Protein 6C1Z (pdb70)

Secondary structure (DSSP, 8-state):
----GGGG-EEEEEEEEESHHHHHHHHT--HHHHHHHHH---EEEEEEETTEEEEEEE-SS--EEEEE-TT--EEEE-TTS-EEEEEEEEETTEEEEEEEESSTTS--EEEEEEEETTEEEEEEEETTEEEEEEEEE-

Solvent-accessible surface area: 7894 Å² total; per-residue (Å²): 92,174,23,41,54,154,83,0,68,20,94,7,76,22,79,94,47,87,76,27,64,93,6,19,115,52,11,40,19,41,114,152,99,33,108,30,20,33,133,24,83,4,11,3,28,1,102,76,98,68,98,30,10,48,22,11,35,72,32,143,91,82,83,35,152,42,50,10,72,19,181,101,114,43,92,16,126,6,66,40,149,69,42,1,52,0,54,4,28,51,79,108,5,72,5,30,11,76,7,59,71,72,117,146,113,26,66,46,4,35,41,24,6,35,26,79,160,62,75,0,34,14,19,20,76,4,68,110,21,73,0,121,6,44,0,47,107,104

Sequence (138 aa):
AMVSMKEFIGRWKLVHSENFEEYLKEIGVGLLIRKAASLTSPTLEIKLDGDTWHFNQYSTFKNNKLAFKIREKFVEIAPDERSYNTLVTFENGKFISHQDKIKENHHSSVFTTWLENGKLLQTYQSGSVICRREFVKE

InterPro domains:
  IPR000463 Cytosolic fatty-acid binding [PR00178] (7-29)
  IPR000463 Cytosolic fatty-acid binding [PR00178] (66-82)
  IPR000463 Cytosolic fatty-acid binding [PR00178] (116-136)
  IPR000463 Cytosolic fatty-acid binding [PS00214] (9-26)
  IPR012674 Calycin [G3DSA:2.40.128.20] (1-137)
  IPR012674 Calycin [SSF50814] (3-136)
  IPR031259 Intracellular lipid binding protein [PTHR11955] (4-135)

CATH classification: 2.40.128.20

Radius of gyration: 14.24 Å; Cα contacts (8 Å, |Δi|>4): 313; chains: 1; bounding box: 28×38×39 Å

Nearest PDB structures (foldseek):
  6c1z-assembly1_A  TM=1.007E+00  e=2.507E-25  Caenorhabditis elegans
  7yf1-assembly1_A  TM=9.624E-01  e=2.515E-13  Mus musculus
  6sts-assembly2_B  TM=9.655E-01  e=1.620E-12  Homo sapiens
  1ab0-assembly1_A  TM=9.571E-01  e=3.708E-12  Mus musculus
  7fzt-assembly1_A  TM=9.609E-01  e=7.266E-12  Homo sapiens

Structure (mmCIF, N/CA/C/O backbone):
data_6C1Z
#
_entry.id   6C1Z
#
_cell.length_a   46.904
_cell.length_b   41.857
_cell.length_c   70.896
_cell.angle_alpha   90.000
_cell.angle_beta   91.140
_cell.angle_gamma   90.000
#
_symmetry.space_group_name_H-M   'C 1 2 1'
#
loop_
_entity.id
_entity.type
_entity.pdbx_description
1 polymer 'Lipid Binding Protein'
2 non-polymer 'SULFATE ION'
3 water water
#
loop_
_atom_site.group_PDB
_atom_site.id
_atom_site.type_symbol
_atom_site.label_atom_id
_atom_site.label_alt_id
_atom_site.label_comp_id
_atom_site.label_asym_id
_atom_site.label_entity_id
_atom_site.label_seq_id
_atom_site.pdbx_PDB_ins_code
_atom_site.Cartn_x
_atom_site.Cartn_y
_atom_site.Cartn_z
_atom_site.occupancy
_atom_site.B_iso_or_equiv
_atom_site.auth_seq_id
_atom_site.auth_comp_id
_atom_site.auth_asym_id
_atom_site.auth_atom_id
_atom_site.pdbx_PDB_model_num
ATOM 1 N N . ALA A 1 1 ? 7.433 33.460 0.729 1.00 42.88 0 ALA A N 1
ATOM 2 C CA . ALA A 1 1 ? 8.632 32.956 0.079 1.00 63.90 0 ALA A CA 1
ATOM 3 C C . ALA A 1 1 ? 9.485 34.084 -0.492 1.00 60.75 0 ALA A C 1
ATOM 4 O O . ALA A 1 1 ? 10.537 33.832 -1.078 1.00 79.01 0 ALA A O 1
ATOM 10 N N . MET A 1 2 ? 9.042 35.332 -0.324 1.00 53.84 1 MET A N 1
ATOM 11 C CA . MET A 1 2 ? 9.765 36.432 -0.948 1.00 49.46 1 MET A CA 1
ATOM 12 C C . MET A 1 2 ? 11.067 36.749 -0.203 1.00 32.23 1 MET A C 1
ATOM 13 O O . MET A 1 2 ? 12.072 37.066 -0.843 1.00 43.67 1 MET A O 1
ATOM 27 N N . VAL A 1 3 ? 11.071 36.648 1.135 1.00 30.93 2 VAL A N 1
ATOM 28 C CA . VAL A 1 3 ? 12.205 37.112 1.930 1.00 28.11 2 VAL A CA 1
ATOM 29 C C . VAL A 1 3 ? 13.449 36.338 1.522 1.00 26.78 2 VAL A C 1
ATOM 30 O O . VAL A 1 3 ? 13.407 35.111 1.382 1.00 29.53 2 VAL A O 1
ATOM 43 N N . SER A 1 4 ? 14.537 37.059 1.267 1.00 26.20 3 SER A N 1
ATOM 44 C CA . SER A 1 4 ? 15.805 36.439 0.895 1.00 25.54 3 SER A CA 1
ATOM 45 C C . SER A 1 4 ? 16.653 36.135 2.117 1.00 23.24 3 SER A C 1
ATOM 46 O O . SER A 1 4 ? 16.559 36.800 3.150 1.00 22.19 3 SER A O 1
ATOM 54 N N . MET A 1 5 ? 17.516 35.131 1.958 1.00 22.90 4 MET A N 1
ATOM 55 C CA . MET A 1 5 ? 18.395 34.718 3.048 1.00 21.15 4 MET A CA 1
ATOM 56 C C . MET A 1 5 ? 19.234 35.880 3.557 1.00 21.19 4 MET A C 1
ATOM 57 O O . MET A 1 5 ? 19.444 36.017 4.769 1.00 20.40 4 MET A O 1
ATOM 71 N N . LYS A 1 6 ? 19.712 36.740 2.657 1.00 21.60 5 LYS A N 1
ATOM 72 C CA . LYS A 1 6 ? 20.596 37.825 3.071 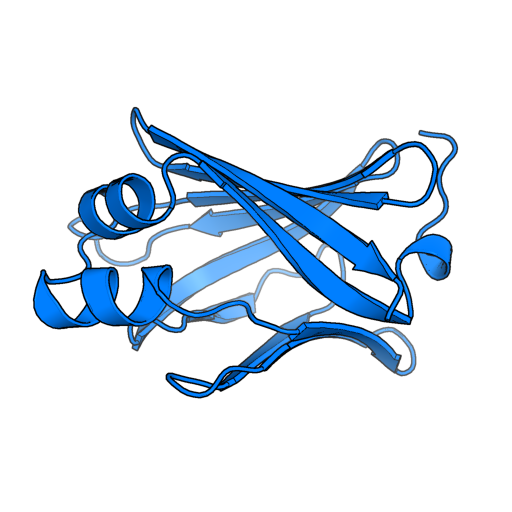1.00 23.61 5 LYS A CA 1
ATOM 73 C C . LYS A 1 6 ? 19.938 38.790 4.059 1.00 23.78 5 LYS A C 1
ATOM 74 O O . LYS A 1 6 ? 20.651 39.445 4.830 1.00 24.83 5 LYS A O 1
ATOM 93 N N . GLU A 1 7 ? 18.602 38.906 4.062 1.00 24.78 6 GLU A N 1
ATOM 94 C CA . GLU A 1 7 ? 17.920 39.811 4.979 1.00 25.04 6 GLU A CA 1
ATOM 95 C C . GLU A 1 7 ? 18.048 39.387 6.431 1.00 22.36 6 GLU A C 1
ATOM 96 O O . GLU A 1 7 ? 17.789 40.196 7.329 1.00 23.36 6 GLU A O 1
ATOM 108 N N . PHE A 1 8 ? 18.448 38.141 6.680 1.00 20.29 7 PHE A N 1
ATOM 109 C CA . PHE A 1 8 ? 18.622 37.677 8.042 1.00 19.57 7 PHE A CA 1
ATOM 110 C C . PHE A 1 8 ? 19.963 38.088 8.623 1.00 19.70 7 PHE A C 1
ATOM 111 O O . PHE A 1 8 ? 20.144 37.995 9.854 1.00 21.78 7 PHE A O 1
ATOM 128 N N . ILE A 1 9 ? 20.917 38.467 7.783 1.00 21.81 8 ILE A N 1
ATOM 129 C CA . ILE A 1 9 ? 22.280 38.690 8.258 1.00 22.98 8 ILE A CA 1
ATOM 130 C C . ILE A 1 9 ? 22.329 39.942 9.126 1.00 23.43 8 ILE A C 1
ATOM 131 O O . ILE A 1 9 ? 21.834 41.011 8.748 1.00 26.88 8 ILE A O 1
ATOM 147 N N . GLY A 1 10 ? 22.907 39.804 10.311 1.00 22.94 9 GLY A N 1
ATOM 148 C CA . GLY A 1 10 ? 23.105 40.927 11.208 1.00 24.61 9 GLY A CA 1
ATOM 149 C C . GLY A 1 10 ? 23.019 40.464 12.643 1.00 22.93 9 GLY A C 1
ATOM 150 O O . GLY A 1 10 ? 23.109 39.280 12.927 1.00 22.57 9 GLY A O 1
ATOM 154 N N . ARG A 1 11 ? 22.813 41.423 13.536 1.00 25.68 10 ARG A N 1
ATOM 155 C CA . ARG A 1 11 ? 22.762 41.192 14.966 1.00 24.38 10 ARG A CA 1
ATOM 156 C C . ARG A 1 11 ? 21.386 41.598 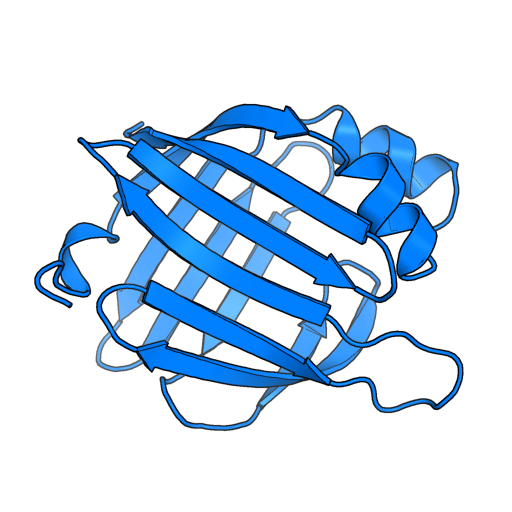15.473 1.00 26.29 10 ARG A C 1
ATOM 157 O O . ARG A 1 11 ? 20.868 42.652 15.099 1.00 29.01 10 ARG A O 1
ATOM 178 N N . TRP A 1 12 ? 20.813 40.776 16.349 1.00 23.65 11 TRP A N 1
ATOM 179 C CA . TRP A 1 12 ? 19.417 40.844 16.746 1.00 22.91 11 TRP A CA 1
ATOM 180 C C . TRP A 1 12 ? 19.330 40.698 18.262 1.00 25.98 11 TRP A C 1
ATOM 181 O O . TRP A 1 12 ? 20.027 39.861 18.848 1.00 30.43 11 TRP A O 1
ATOM 202 N N . LYS A 1 13 ? 18.488 41.516 18.900 1.00 24.12 12 LYS A N 1
ATOM 203 C CA . LYS A 1 13 ? 18.370 41.579 20.357 1.00 24.10 12 LYS A CA 1
ATOM 204 C C . LYS A 1 13 ? 16.987 41.077 20.767 1.00 26.59 12 LYS A C 1
ATOM 205 O O . LYS A 1 13 ? 15.976 41.526 20.216 1.00 25.50 12 LYS A O 1
ATOM 224 N N . LEU A 1 14 ? 16.932 40.147 21.732 1.00 24.47 13 LEU A N 1
ATOM 225 C CA . LEU A 1 14 ? 15.636 39.619 22.158 1.00 25.72 13 LEU A CA 1
ATOM 226 C C . LEU A 1 14 ? 14.803 40.713 22.825 1.00 26.33 13 LEU A C 1
ATOM 227 O O . LEU A 1 14 ? 15.276 41.379 23.745 1.00 29.58 13 LEU A O 1
ATOM 243 N N . VAL A 1 15 ? 13.561 40.883 22.372 1.00 26.69 14 VAL A N 1
ATOM 244 C CA . VAL A 1 15 ? 12.619 41.806 22.992 1.00 29.54 14 VAL A CA 1
ATOM 245 C C . VAL A 1 15 ? 11.374 41.130 23.556 1.00 28.35 14 VAL A C 1
ATOM 246 O O . VAL A 1 15 ? 10.665 41.754 24.356 1.00 30.99 14 VAL A O 1
ATOM 259 N N . HIS A 1 16 ? 11.041 39.903 23.172 1.00 25.51 15 HIS A N 1
ATOM 260 C CA . HIS A 1 16 ? 9.882 39.235 23.752 1.00 29.23 15 HIS A CA 1
ATOM 261 C C . HIS A 1 16 ? 10.092 37.730 23.703 1.00 23.16 15 HIS A C 1
ATOM 262 O O . HIS A 1 16 ? 10.687 37.215 22.764 1.00 23.23 15 HIS A O 1
ATOM 276 N N . SER A 1 17 ? 9.559 37.035 24.708 1.00 25.61 16 SER A N 1
ATOM 277 C CA . SER A 1 17 ? 9.647 35.587 24.783 1.00 21.46 16 SER A CA 1
ATOM 278 C C . SER A 1 17 ? 8.394 35.037 25.448 1.00 22.99 16 SER A C 1
ATOM 279 O O . SER A 1 17 ? 7.856 35.633 26.383 1.00 27.59 16 SER A O 1
ATOM 287 N N . GLU A 1 18 ? 7.957 33.872 24.955 1.00 24.13 17 GLU A N 1
ATOM 288 C CA . GLU A 1 18 ? 6.783 33.171 25.449 1.00 23.87 17 GLU A CA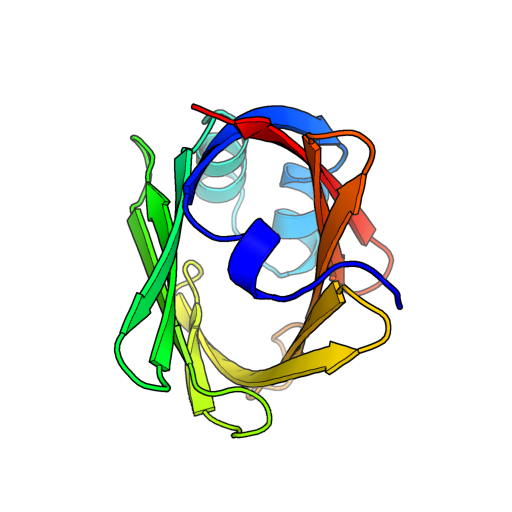 1
ATOM 289 C C . GLU A 1 18 ? 7.121 31.687 25.489 1.00 23.24 17 GLU A C 1
ATOM 290 O O . GLU A 1 18 ? 7.588 31.138 24.490 1.00 23.10 17 GLU A O 1
ATOM 302 N N . ASN A 1 19 ? 6.903 31.045 26.638 1.00 25.88 18 ASN A N 1
ATOM 303 C CA . ASN A 1 19 ? 7.031 29.594 26.781 1.00 24.07 18 ASN A CA 1
ATOM 304 C C . ASN A 1 19 ? 8.463 29.081 26.611 1.00 22.95 18 ASN A C 1
ATOM 305 O O . ASN A 1 19 ? 8.670 27.879 26.370 1.00 23.98 18 ASN A O 1
ATOM 316 N N . PHE A 1 20 ? 9.492 29.918 26.746 1.00 22.55 19 PHE A N 1
ATOM 317 C CA . PHE A 1 20 ? 10.852 29.402 26.582 1.00 21.97 19 PHE A CA 1
ATOM 318 C C . PHE A 1 20 ? 11.232 28.448 27.709 1.00 22.08 19 PHE A C 1
ATOM 319 O O . PHE A 1 20 ? 11.767 27.362 27.452 1.00 20.87 19 PHE A O 1
ATOM 336 N N . GLU A 1 21 ? 10.995 28.840 28.967 1.00 23.80 20 GLU A N 1
ATOM 337 C CA . GLU A 1 21 ? 11.308 27.951 30.079 1.00 23.80 20 GLU A CA 1
ATOM 338 C C . GLU A 1 21 ? 10.535 26.642 29.963 1.00 25.10 20 GLU A C 1
ATOM 339 O O . GLU A 1 21 ? 11.082 25.566 30.242 1.00 24.75 20 GLU A O 1
ATOM 351 N N . GLU A 1 22 ? 9.260 26.716 29.541 1.00 23.96 21 GLU A N 1
ATOM 352 C CA . GLU A 1 22 ? 8.429 25.522 29.355 1.00 24.15 21 GLU A CA 1
ATOM 353 C C . GLU A 1 22 ? 8.966 24.643 28.232 1.00 21.78 21 GLU A C 1
ATOM 354 O O . GLU A 1 22 ? 8.940 23.408 28.341 1.00 24.01 21 GLU A O 1
ATOM 366 N N . TYR A 1 23 ? 9.454 25.254 27.155 1.00 21.80 22 TYR A N 1
ATOM 367 C CA . TYR A 1 23 ? 10.114 24.502 26.094 1.00 21.64 22 TYR A CA 1
ATOM 368 C C . TYR A 1 23 ? 11.361 23.782 26.608 1.00 21.30 22 TYR A C 1
ATOM 369 O O . TYR A 1 23 ? 11.577 22.597 26.325 1.00 22.32 22 TYR A O 1
ATOM 387 N N . LEU A 1 24 ? 12.192 24.480 27.365 1.00 21.01 23 LEU A N 1
ATOM 388 C CA . LEU A 1 24 ? 13.380 23.842 27.921 1.00 21.33 23 LEU A CA 1
ATOM 389 C C . LEU A 1 24 ? 13.007 22.690 28.847 1.00 22.09 23 LEU A C 1
ATOM 390 O O . LEU A 1 24 ? 13.658 21.631 28.830 1.00 23.03 23 LEU A O 1
ATOM 406 N N . LYS A 1 25 ? 11.961 22.865 29.664 1.00 22.63 24 LYS A N 1
ATOM 407 C CA . LYS A 1 25 ? 11.508 21.768 30.509 1.00 25.95 24 LYS A CA 1
ATOM 408 C C . LYS A 1 25 ? 11.090 20.582 29.656 1.00 25.96 24 LYS A C 1
ATOM 409 O O . LYS A 1 25 ? 11.435 19.434 29.952 1.00 27.27 24 LYS A O 1
ATOM 428 N N . GLU A 1 26 ? 10.349 20.843 28.578 1.00 27.86 25 GLU A N 1
ATOM 429 C CA . GLU A 1 26 ? 9.847 19.765 27.739 1.00 27.34 25 GLU A CA 1
ATOM 430 C C . GLU A 1 26 ? 10.988 18.953 27.136 1.00 27.38 25 GLU A C 1
ATOM 431 O O . GLU A 1 26 ? 10.886 17.727 27.021 1.00 29.05 25 GLU A O 1
ATOM 443 N N . ILE A 1 27 ? 12.094 19.605 26.755 1.00 25.58 26 ILE A N 1
ATOM 444 C CA . ILE A 1 27 ? 13.199 18.887 26.118 1.00 25.68 26 ILE A CA 1
ATOM 445 C C . ILE A 1 27 ? 14.164 18.278 27.129 1.00 27.73 26 ILE A C 1
ATOM 446 O O . ILE A 1 27 ? 15.134 17.610 26.733 1.00 27.58 26 ILE A O 1
ATOM 462 N N . GLY A 1 28 ? 13.899 18.429 28.420 1.00 26.37 27 GLY A N 1
ATOM 463 C CA . GLY A 1 28 ? 14.637 17.719 29.441 1.00 29.11 27 GLY A CA 1
ATOM 464 C C . GLY A 1 28 ? 15.659 18.531 30.193 1.00 26.92 27 GLY A C 1
ATOM 465 O O . GLY A 1 28 ? 16.480 17.935 30.897 1.00 32.39 27 GLY A O 1
ATOM 469 N N . VAL A 1 29 ? 15.625 19.851 30.098 1.00 25.98 28 VAL A N 1
ATOM 470 C CA . VAL A 1 29 ? 16.587 20.681 30.817 1.00 30.60 28 VAL A CA 1
ATOM 471 C C . VAL A 1 29 ? 16.147 20.814 32.268 1.00 30.54 28 VAL A C 1
ATOM 472 O O . VAL A 1 29 ? 14.955 20.972 32.556 1.00 33.35 28 VAL A O 1
ATOM 485 N N . GLY A 1 30 ? 17.117 20.739 33.197 1.00 33.21 29 GLY A N 1
ATOM 486 C CA . GLY A 1 30 ? 16.830 20.841 34.619 1.00 36.97 29 GLY A CA 1
ATOM 487 C C . GLY A 1 30 ? 16.408 22.236 35.050 1.00 30.78 29 GLY A C 1
ATOM 488 O O . GLY A 1 30 ? 16.529 23.220 34.329 1.00 31.05 29 GLY A O 1
ATOM 492 N N . LEU A 1 31 ? 15.949 22.318 36.303 1.00 38.29 30 LEU A N 1
ATOM 493 C CA . LEU A 1 31 ? 15.267 23.523 36.773 1.00 43.86 30 LEU A CA 1
ATOM 494 C C . LEU A 1 31 ? 16.207 24.724 36.836 1.00 35.29 30 LEU A C 1
ATOM 495 O O . LEU A 1 31 ? 15.880 25.805 36.333 1.00 36.11 30 LEU A O 1
ATOM 511 N N . LEU A 1 32 ? 17.367 24.567 37.477 1.00 41.53 31 LEU A N 1
ATOM 512 C CA . LEU A 1 32 ? 18.282 25.697 37.624 1.00 39.56 31 LEU A CA 1
ATOM 513 C C . LEU A 1 32 ? 18.729 26.224 36.273 1.00 35.99 31 LEU A C 1
ATOM 514 O O . LEU A 1 32 ? 18.759 27.441 36.045 1.00 34.78 31 LEU A O 1
ATOM 530 N N . ILE A 1 33 ? 19.052 25.324 35.349 1.00 35.38 32 ILE A N 1
ATOM 531 C CA . ILE A 1 33 ? 19.554 25.762 34.056 1.00 34.11 32 ILE A CA 1
ATOM 532 C C . ILE A 1 33 ? 18.451 26.441 33.255 1.00 32.93 32 ILE A C 1
ATOM 533 O O . ILE A 1 33 ? 18.669 27.500 32.658 1.00 32.23 32 ILE A O 1
ATOM 549 N N . ARG A 1 34 ? 17.245 25.852 33.220 1.00 29.11 33 ARG A N 1
ATOM 550 C CA . ARG A 1 34 ? 16.195 26.446 32.405 1.00 26.76 33 ARG A CA 1
ATOM 551 C C . ARG A 1 34 ? 15.751 27.795 32.956 1.00 26.10 33 ARG A C 1
ATOM 552 O O . ARG A 1 34 ? 15.408 28.693 32.178 1.00 27.77 33 ARG A O 1
ATOM 573 N N . LYS A 1 35 ? 15.718 27.942 34.283 1.00 31.63 34 LYS A N 1
ATOM 574 C CA . LYS A 1 35 ? 15.438 29.241 34.894 1.00 34.72 34 LYS A CA 1
ATOM 575 C C . LYS A 1 35 ? 16.481 30.276 34.481 1.00 33.71 34 LYS A C 1
ATOM 576 O O . LYS A 1 35 ? 16.140 31.373 34.022 1.00 35.14 34 LYS A O 1
ATOM 595 N N . ALA A 1 36 ? 17.762 29.937 34.625 1.00 34.86 35 ALA A N 1
ATOM 596 C CA . ALA A 1 36 ? 18.827 30.874 34.271 1.00 32.60 35 ALA A CA 1
ATOM 597 C C . ALA A 1 36 ? 18.797 31.208 32.785 1.00 35.32 35 ALA A C 1
ATOM 598 O O . ALA A 1 36 ? 18.962 32.371 32.393 1.00 32.35 35 ALA A O 1
ATOM 605 N N . ALA A 1 37 ? 18.602 30.198 31.932 1.00 28.28 36 ALA A N 1
ATOM 606 C CA . ALA A 1 37 ? 18.627 30.439 30.506 1.00 28.07 36 ALA A CA 1
ATOM 607 C C . ALA A 1 37 ? 17.478 31.338 30.085 1.00 26.93 36 ALA A C 1
ATOM 608 O O . ALA A 1 37 ? 17.634 32.152 29.168 1.00 30.39 36 ALA A O 1
ATOM 615 N N . SER A 1 38 ? 16.319 31.209 30.742 1.00 29.63 37 SER A N 1
ATOM 616 C CA . SER A 1 38 ? 15.152 31.991 30.354 1.00 30.20 37 SER A CA 1
ATOM 617 C C . SER A 1 38 ? 15.202 33.419 30.880 1.00 29.57 37 SER A C 1
ATOM 618 O O . SER A 1 38 ? 14.474 34.280 30.374 1.00 37.62 37 SER A O 1
ATOM 626 N N . LEU A 1 39 ? 16.053 33.704 31.867 1.00 31.42 38 LEU A N 1
ATOM 627 C CA . LEU A 1 39 ? 16.163 35.065 32.368 1.00 35.25 38 LEU A CA 1
ATOM 628 C C . LEU A 1 39 ? 16.976 35.972 31.455 1.00 32.43 38 LEU A C 1
ATOM 629 O O . LEU A 1 39 ? 16.822 37.197 31.534 1.00 42.24 38 LEU A O 1
ATOM 645 N N . THR A 1 40 ? 17.832 35.424 30.599 1.00 42.75 39 THR A N 1
ATOM 646 C CA . THR A 1 40 ? 18.678 36.268 29.772 1.00 40.08 39 THR A CA 1
ATOM 647 C C . THR A 1 40 ? 17.901 36.829 28.585 1.00 35.70 39 THR A C 1
ATOM 648 O O . THR A 1 40 ? 16.837 36.330 28.207 1.00 40.03 39 THR A O 1
ATOM 659 N N . SER A 1 41 ? 18.461 37.886 27.989 1.00 36.13 40 SER A N 1
ATOM 660 C CA . SER A 1 41 ? 17.970 38.461 26.737 1.00 35.34 40 SER A CA 1
ATOM 661 C C . SER A 1 41 ? 19.129 38.382 25.750 1.00 33.43 40 SER A C 1
ATOM 662 O O . SER A 1 41 ? 19.913 39.337 25.626 1.00 32.85 40 SER A O 1
ATOM 670 N N . PRO A 1 42 ? 19.272 37.266 25.038 1.00 28.03 41 PRO A N 1
ATOM 671 C CA . PRO A 1 42 ? 20.479 37.034 24.239 1.00 25.80 41 PRO A CA 1
ATOM 672 C C . PRO A 1 42 ? 20.527 37.925 23.014 1.00 26.07 41 PRO A C 1
ATOM 673 O O . PRO A 1 42 ? 19.535 38.532 22.601 1.00 29.54 41 PRO A O 1
ATOM 684 N N . THR A 1 43 ? 21.725 37.993 22.436 1.00 23.90 42 THR A N 1
ATOM 685 C CA . THR A 1 43 ? 21.953 38.595 21.135 1.00 25.75 42 THR A CA 1
ATOM 686 C C . THR A 1 43 ? 22.215 37.476 20.142 1.00 24.38 42 THR A C 1
ATOM 687 O O . THR A 1 43 ? 23.064 36.610 20.379 1.00 23.69 42 THR A O 1
ATOM 698 N N . LEU A 1 44 ? 21.488 37.495 19.037 1.00 23.28 43 LEU A N 1
ATOM 699 C CA . LEU A 1 44 ? 21.629 36.492 17.999 1.00 21.78 43 LEU A CA 1
ATOM 700 C C . LEU A 1 44 ? 22.339 37.144 16.827 1.00 20.38 43 LEU A C 1
ATOM 701 O O . LEU A 1 44 ? 21.865 38.142 16.285 1.00 23.88 43 LEU A O 1
ATOM 717 N N . GLU A 1 45 ? 23.487 36.605 16.457 1.00 21.35 44 GLU A N 1
ATOM 718 C CA . GLU A 1 45 ? 24.247 37.081 15.321 1.00 21.31 44 GLU A CA 1
ATOM 719 C C . GLU A 1 45 ? 24.140 36.038 14.228 1.00 21.79 44 GLU A C 1
ATOM 720 O O . GLU A 1 45 ? 24.436 34.859 14.463 1.00 21.33 44 GLU A O 1
ATOM 732 N N . ILE A 1 46 ? 23.733 36.480 13.043 1.00 20.10 45 ILE A N 1
ATOM 733 C CA . ILE A 1 46 ? 23.620 35.618 11.872 1.00 19.19 45 ILE A CA 1
ATOM 734 C C . ILE A 1 46 ? 24.609 36.148 10.852 1.00 19.58 45 ILE A C 1
ATOM 735 O O . ILE A 1 46 ? 24.566 37.335 10.484 1.00 20.70 45 ILE A O 1
ATOM 751 N N . LYS A 1 47 ? 25.508 35.284 10.389 1.00 20.98 46 LYS A N 1
ATOM 752 C CA . LYS A 1 47 ? 26.470 35.655 9.371 1.00 21.79 46 LYS A CA 1
ATOM 753 C C . LYS A 1 47 ? 26.640 34.490 8.407 1.00 22.34 46 LYS A C 1
ATOM 754 O O . LYS A 1 47 ? 26.274 33.352 8.718 1.00 22.90 46 LYS A O 1
ATOM 773 N N . LEU A 1 48 ? 27.141 34.794 7.221 1.00 24.16 47 LEU A N 1
ATOM 774 C CA . LEU A 1 48 ? 27.392 33.810 6.180 1.00 24.94 47 LEU A CA 1
ATOM 775 C C . LEU A 1 48 ? 28.852 33.918 5.768 1.00 27.86 47 LEU A C 1
ATOM 776 O O . LEU A 1 48 ? 29.297 34.977 5.304 1.00 30.68 47 LEU A O 1
ATOM 792 N N . ASP A 1 49 ? 29.577 32.807 5.872 1.00 27.76 48 ASP A N 1
ATOM 793 C CA . ASP A 1 49 ? 30.990 32.724 5.485 1.00 30.80 48 ASP A CA 1
ATOM 794 C C . ASP A 1 49 ? 31.101 31.736 4.327 1.00 31.99 48 ASP A C 1
ATOM 795 O O . ASP A 1 49 ? 31.096 30.525 4.545 1.00 32.83 48 ASP A O 1
ATOM 804 N N . GLY A 1 50 ? 31.220 32.247 3.109 1.00 23.66 49 GLY A N 1
ATOM 805 C CA . GLY A 1 50 ? 31.183 31.410 1.928 1.00 26.79 49 GLY A CA 1
ATOM 806 C C . GLY A 1 50 ? 29.820 30.777 1.799 1.00 26.30 49 GLY A C 1
ATOM 807 O O . GLY A 1 50 ? 28.824 31.484 1.626 1.00 24.66 49 GLY A O 1
ATOM 811 N N . ASP A 1 51 ? 29.758 29.450 1.931 1.00 25.66 50 ASP A N 1
ATOM 812 C CA . ASP A 1 51 ? 28.492 28.739 1.984 1.00 22.15 50 ASP A CA 1
ATOM 813 C C . ASP A 1 51 ? 28.149 28.202 3.365 1.00 20.55 50 ASP A C 1
ATOM 814 O O . ASP A 1 51 ? 27.235 27.382 3.486 1.00 22.84 50 ASP A O 1
ATOM 823 N N . THR A 1 52 ? 28.837 28.651 4.412 1.00 20.86 51 THR A N 1
ATOM 824 C CA . THR A 1 52 ? 28.575 28.193 5.771 1.00 20.42 51 THR A CA 1
ATOM 825 C C . THR A 1 52 ? 27.864 29.288 6.560 1.00 18.90 51 THR A C 1
ATOM 826 O O . THR A 1 52 ? 28.400 30.392 6.738 1.00 21.23 51 THR A O 1
ATOM 837 N N . TRP A 1 53 ? 26.672 28.974 7.052 1.00 17.25 52 TRP A N 1
ATOM 838 C CA . TRP A 1 53 ? 25.937 29.874 7.918 1.00 16.55 52 TRP A CA 1
ATOM 839 C C . TRP A 1 53 ? 26.429 29.748 9.357 1.00 17.97 52 TRP A C 1
ATOM 840 O O . TRP A 1 53 ? 26.782 28.668 9.821 1.00 18.35 52 TRP A O 1
ATOM 861 N N . HIS A 1 54 ? 26.336 30.848 10.089 1.00 18.86 53 HIS A N 1
ATOM 862 C CA . HIS A 1 54 ? 26.634 30.876 11.516 1.00 19.85 53 HIS A CA 1
ATOM 863 C C . HIS A 1 54 ? 25.482 31.569 12.220 1.00 17.24 53 HIS A C 1
ATOM 864 O O . HIS A 1 54 ? 25.151 32.715 11.884 1.00 20.59 53 HIS A O 1
ATOM 878 N N . PHE A 1 55 ? 24.833 30.868 13.137 1.00 17.92 54 PHE A N 1
ATOM 879 C CA . PHE A 1 55 ? 23.809 31.428 14.020 1.00 17.62 54 PHE A CA 1
ATOM 880 C C . PHE A 1 55 ? 24.409 31.343 15.406 1.00 19.68 54 PHE A C 1
ATOM 881 O O . PHE A 1 55 ? 24.450 30.269 16.015 1.00 20.62 54 PHE A O 1
ATOM 898 N N . ASN A 1 56 ? 24.910 32.459 15.885 1.00 18.95 55 ASN A N 1
ATOM 899 C CA . ASN A 1 56 ? 25.607 32.499 17.153 1.00 19.98 55 ASN A CA 1
ATOM 900 C C . ASN A 1 56 ? 24.770 33.278 18.148 1.00 21.75 55 ASN A C 1
ATOM 901 O O . ASN A 1 56 ? 24.440 34.444 17.909 1.00 25.02 55 ASN A O 1
ATOM 912 N N . GLN A 1 57 ? 24.495 32.678 19.290 1.00 21.71 56 GLN A N 1
ATOM 913 C CA . GLN A 1 57 ? 23.685 33.316 20.315 1.00 23.19 56 GLN A CA 1
ATOM 914 C C . GLN A 1 57 ? 24.584 33.643 21.495 1.00 24.27 56 GLN A C 1
ATOM 915 O O . GLN A 1 57 ? 25.297 32.770 21.995 1.00 27.90 56 GLN A O 1
ATOM 929 N N . TYR A 1 58 ? 24.564 34.893 21.935 1.00 22.37 57 TYR A N 1
ATOM 930 C CA . TYR A 1 58 ? 25.434 35.324 23.026 1.00 23.45 57 TYR A CA 1
ATOM 931 C C . TYR A 1 58 ? 24.623 35.763 24.233 1.00 24.19 57 TYR A C 1
ATOM 932 O O . TYR A 1 58 ? 23.658 36.519 24.101 1.00 25.39 57 TYR A O 1
ATOM 950 N N . SER A 1 59 ? 25.038 35.337 25.421 1.00 25.51 58 SER A N 1
ATOM 951 C CA . SER A 1 59 ? 24.361 35.786 26.631 1.00 28.13 58 SER A CA 1
ATOM 952 C C . SER A 1 59 ? 25.286 35.611 27.823 1.00 32.17 58 SER A C 1
ATOM 953 O O . SER A 1 59 ? 26.320 34.949 27.737 1.00 30.74 58 SER A O 1
ATOM 961 N N . THR A 1 60 ? 24.875 36.197 28.952 1.00 32.60 59 THR A N 1
ATOM 962 C CA . THR A 1 60 ? 25.651 36.081 30.180 1.00 34.32 59 THR A CA 1
ATOM 963 C C . THR A 1 60 ? 25.730 34.638 30.659 1.00 38.88 59 THR A C 1
ATOM 964 O O . THR A 1 60 ? 26.704 34.255 31.318 1.00 41.07 59 THR A O 1
ATOM 975 N N . PHE A 1 61 ? 24.722 33.825 30.343 1.00 33.75 60 PHE A N 1
ATOM 976 C CA . PHE A 1 61 ? 24.668 32.455 30.838 1.00 32.69 60 PHE A CA 1
ATOM 977 C C . PHE A 1 61 ? 25.427 31.468 29.955 1.00 32.18 60 PHE A C 1
ATOM 978 O O . PHE A 1 61 ? 26.067 30.543 30.468 1.00 34.95 60 PHE A O 1
ATOM 995 N N . LYS A 1 62 ? 25.346 31.606 28.640 1.00 30.22 61 LYS A N 1
ATOM 996 C CA . LYS A 1 62 ? 26.076 30.713 27.755 1.00 30.05 61 LYS A CA 1
ATOM 997 C C . LYS A 1 62 ? 26.110 31.317 26.366 1.00 27.82 61 LYS A C 1
ATOM 998 O O . LYS A 1 62 ? 25.130 31.931 25.932 1.00 34.29 61 LYS A O 1
ATOM 1017 N N . ASN A 1 63 ? 27.236 31.145 25.675 1.00 31.67 62 ASN A N 1
ATOM 1018 C CA . ASN A 1 63 ? 27.326 31.438 24.251 1.00 31.90 62 ASN A CA 1
ATOM 1019 C C . ASN A 1 63 ? 27.121 30.138 23.489 1.00 34.65 62 ASN A C 1
ATOM 1020 O O . ASN A 1 63 ? 27.690 29.103 23.852 1.00 37.02 62 ASN A O 1
ATOM 1031 N N . ASN A 1 64 ? 26.292 30.189 22.445 1.00 27.57 63 ASN A N 1
ATOM 1032 C CA . ASN A 1 64 ? 25.924 29.010 21.668 1.00 33.04 63 ASN A CA 1
ATOM 1033 C C . ASN A 1 64 ? 26.175 29.336 20.210 1.00 35.97 63 ASN A C 1
ATOM 1034 O O . ASN A 1 64 ? 25.468 30.166 19.630 1.00 44.07 63 ASN A O 1
ATOM 1045 N N . LYS A 1 65 ? 27.147 28.664 19.612 1.00 31.24 64 LYS A N 1
ATOM 1046 C CA . LYS A 1 65 ? 27.529 28.937 18.238 1.00 27.96 64 LYS A CA 1
ATOM 1047 C C . LYS A 1 65 ? 27.161 27.737 17.386 1.00 27.69 64 LYS A C 1
ATOM 1048 O O . LYS A 1 65 ? 27.51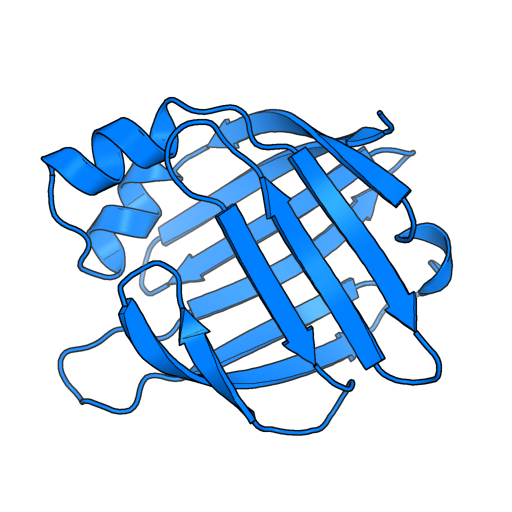2 26.597 17.704 1.00 30.20 64 LYS A O 1
ATOM 1067 N N . LEU A 1 66 ? 26.421 27.990 16.330 1.00 24.43 65 LEU A N 1
ATOM 1068 C CA . LEU A 1 66 ? 25.970 26.940 15.442 1.00 23.94 65 LEU A CA 1
ATOM 1069 C C . LEU A 1 66 ? 26.432 27.298 14.046 1.00 24.94 65 LEU A C 1
ATOM 1070 O O . LEU A 1 66 ? 26.135 28.391 13.558 1.00 24.53 65 LEU A O 1
ATOM 1086 N N . ALA A 1 67 ? 27.114 26.376 13.398 1.00 21.55 66 ALA A N 1
ATOM 1087 C CA . ALA A 1 67 ? 27.539 26.500 12.017 1.00 20.70 66 ALA A CA 1
ATOM 1088 C C . ALA A 1 67 ? 26.872 25.384 11.226 1.00 22.24 66 ALA A C 1
ATOM 1089 O O . ALA A 1 67 ? 26.747 24.255 11.713 1.00 23.02 66 ALA A O 1
ATOM 1096 N N . PHE A 1 68 ? 26.433 25.691 10.008 1.00 19.16 67 PHE A N 1
ATOM 1097 C CA . PHE A 1 68 ? 25.810 24.662 9.196 1.00 20.12 67 PHE A CA 1
ATOM 1098 C C . PHE A 1 68 ? 25.818 25.094 7.742 1.00 21.98 67 PHE A C 1
ATOM 1099 O O . PHE A 1 68 ? 25.905 26.287 7.415 1.00 20.33 67 PHE A O 1
ATOM 1116 N N . LYS A 1 69 ? 25.655 24.103 6.869 1.00 25.71 68 LYS A N 1
ATOM 1117 C CA . LYS A 1 69 ? 25.269 24.342 5.486 1.00 23.79 68 LYS A CA 1
ATOM 1118 C C . LYS A 1 69 ? 23.838 23.892 5.268 1.00 21.87 68 LYS A C 1
ATOM 1119 O O . LYS A 1 69 ? 23.389 22.878 5.813 1.00 22.66 68 LYS A O 1
ATOM 1138 N N . ILE A 1 70 ? 23.085 24.728 4.544 1.00 23.48 69 ILE A N 1
ATOM 1139 C CA . ILE A 1 70 ? 21.711 24.424 4.199 1.00 22.89 69 ILE A CA 1
ATOM 1140 C C . ILE A 1 70 ? 21.643 23.069 3.507 1.00 21.47 69 ILE A C 1
ATOM 1141 O O . ILE A 1 70 ? 22.450 22.777 2.618 1.00 23.27 69 ILE A O 1
ATOM 1157 N N . ARG A 1 71 ? 20.692 22.226 3.933 1.00 21.53 70 ARG A N 1
ATOM 1158 C CA . ARG A 1 71 ? 20.386 20.930 3.328 1.00 25.35 70 ARG A CA 1
ATOM 1159 C C . ARG A 1 71 ? 21.384 19.828 3.664 1.00 26.99 70 ARG A C 1
ATOM 1160 O O . ARG A 1 71 ? 21.276 18.728 3.127 1.00 28.35 70 ARG A O 1
ATOM 1181 N N . GLU A 1 72 ? 22.321 20.075 4.567 1.00 25.68 71 GLU A N 1
ATOM 1182 C CA . GLU A 1 72 ? 23.376 19.123 4.883 1.00 27.54 71 GLU A CA 1
ATOM 1183 C C . GLU A 1 72 ? 23.215 18.698 6.333 1.00 27.01 71 GLU A C 1
ATOM 1184 O O . GLU A 1 72 ? 23.420 19.504 7.244 1.00 25.66 71 GLU A O 1
ATOM 1196 N N . LYS A 1 73 ? 22.911 17.419 6.555 1.00 30.16 72 LYS A N 1
ATOM 1197 C CA . LYS A 1 73 ? 22.749 16.934 7.914 1.00 31.10 72 LYS A CA 1
ATOM 1198 C C . LYS A 1 73 ? 24.091 17.022 8.631 1.00 29.46 72 LYS A C 1
ATOM 1199 O O . LYS A 1 73 ? 25.148 16.841 8.023 1.00 34.40 72 LYS A O 1
ATOM 1218 N N . PHE A 1 74 ? 24.050 17.341 9.922 1.00 29.27 73 PHE A N 1
ATOM 1219 C CA . PHE A 1 74 ? 25.264 17.411 10.720 1.00 30.31 73 PHE A CA 1
ATOM 1220 C C . PHE A 1 74 ? 24.924 17.000 12.139 1.00 30.02 73 PHE A C 1
ATOM 1221 O O . PHE A 1 74 ? 23.757 17.019 12.543 1.00 29.82 73 PHE A O 1
ATOM 1238 N N . VAL A 1 75 ? 25.938 16.572 12.878 1.00 32.24 74 VAL A N 1
ATOM 1239 C CA . VAL A 1 75 ? 25.748 16.281 14.291 1.00 36.22 74 VAL A CA 1
ATOM 1240 C C . VAL A 1 75 ? 25.913 17.584 15.053 1.00 31.52 74 VAL A C 1
ATOM 1241 O O . VAL A 1 75 ? 26.979 18.209 15.009 1.00 34.45 74 VAL A O 1
ATOM 1254 N N . GLU A 1 76 ? 24.866 17.998 15.751 1.00 35.20 75 GLU A N 1
ATOM 1255 C CA . GLU A 1 76 ? 24.880 19.224 16.528 1.00 29.16 75 GLU A CA 1
ATOM 1256 C C . GLU A 1 76 ? 25.063 18.883 17.995 1.00 36.36 75 GLU A C 1
ATOM 1257 O O . GLU A 1 76 ? 24.326 18.055 18.542 1.00 35.05 75 GLU A O 1
ATOM 1269 N N . ILE A 1 77 ? 26.038 19.522 18.629 1.00 36.32 76 ILE A N 1
ATOM 1270 C CA . ILE A 1 77 ? 26.116 19.537 20.081 1.00 39.54 76 ILE A CA 1
ATOM 1271 C C . ILE A 1 77 ? 25.337 20.769 20.525 1.00 47.45 76 ILE A C 1
ATOM 1272 O O . ILE A 1 77 ? 25.813 21.898 20.425 1.00 43.89 76 ILE A O 1
ATOM 1288 N N . ALA A 1 78 ? 24.110 20.552 20.969 1.00 37.79 77 ALA A N 1
ATOM 1289 C CA . ALA A 1 78 ? 23.235 21.649 21.330 1.00 37.26 77 ALA A CA 1
ATOM 1290 C C . ALA A 1 78 ? 23.662 22.221 22.669 1.00 33.50 77 ALA A C 1
ATOM 1291 O O . ALA A 1 78 ? 24.463 21.627 23.398 1.00 36.29 77 ALA A O 1
ATOM 1298 N N . PRO A 1 79 ? 23.152 23.397 23.027 1.00 42.10 78 PRO A N 1
ATOM 1299 C CA . PRO A 1 79 ? 23.516 23.976 24.324 1.00 44.30 78 PRO A CA 1
ATOM 1300 C C . PRO A 1 79 ? 23.163 23.105 25.514 1.00 39.40 78 PRO A C 1
ATOM 1301 O O . PRO A 1 79 ? 23.802 23.245 26.559 1.00 43.09 78 PRO A O 1
ATOM 1312 N N . ASP A 1 80 ? 22.185 22.190 25.391 1.00 34.65 79 ASP A N 1
ATOM 1313 C CA . ASP A 1 80 ? 21.880 21.262 26.482 1.00 39.57 79 ASP A CA 1
ATOM 1314 C C . ASP A 1 80 ? 22.924 20.146 26.617 1.00 41.17 79 ASP A C 1
ATOM 1315 O O . ASP A 1 80 ? 22.753 19.224 27.427 1.00 44.31 79 ASP A O 1
ATOM 1324 N N . GLU A 1 81 ? 24.006 20.236 25.841 1.00 45.33 80 GLU A N 1
ATOM 1325 C CA . GLU A 1 81 ? 25.143 19.320 25.875 1.00 50.04 80 GLU A CA 1
ATOM 1326 C C . GLU A 1 81 ? 24.805 17.932 25.347 1.00 54.31 80 GLU A C 1
ATOM 1327 O O . GLU A 1 81 ? 25.650 17.028 25.411 1.00 50.84 80 GLU A O 1
ATOM 1339 N N . ARG A 1 82 ? 23.601 17.740 24.815 1.00 40.24 81 ARG A N 1
ATOM 1340 C CA . ARG A 1 82 ? 23.238 16.514 24.130 1.00 38.90 81 ARG A CA 1
ATOM 1341 C C . ARG A 1 82 ? 23.522 16.673 22.644 1.00 34.71 81 ARG A C 1
ATOM 1342 O O . ARG A 1 82 ? 23.527 17.781 22.100 1.00 33.26 81 ARG A O 1
ATOM 1363 N N . SER A 1 83 ? 23.745 15.544 21.987 1.00 33.82 82 SER A N 1
ATOM 1364 C CA . SER A 1 83 ? 24.016 15.509 20.563 1.00 32.51 82 SER A CA 1
ATOM 1365 C C . SER A 1 83 ? 22.752 15.151 19.799 1.00 33.47 82 SER A C 1
ATOM 1366 O O . SER A 1 83 ? 21.957 14.316 20.237 1.00 31.91 82 SER A O 1
ATOM 1374 N N . TYR A 1 84 ? 22.582 15.792 18.651 1.00 28.80 83 TYR A N 1
ATOM 1375 C CA . TYR A 1 84 ? 21.401 15.624 17.821 1.00 25.78 83 TYR A CA 1
ATOM 1376 C C . TYR A 1 84 ? 21.844 15.489 16.373 1.00 26.89 83 TYR A C 1
ATOM 1377 O O . TYR A 1 84 ? 22.936 15.935 15.997 1.00 32.44 83 TYR A O 1
ATOM 1395 N N . ASN A 1 85 ? 20.967 14.932 15.542 1.00 28.66 84 ASN A N 1
ATOM 1396 C CA . ASN A 1 85 ? 21.157 14.942 14.096 1.00 31.39 84 ASN A CA 1
ATOM 1397 C C . ASN A 1 85 ? 20.292 16.088 13.583 1.00 25.26 84 ASN A C 1
ATOM 1398 O O . ASN A 1 85 ? 19.060 16.021 13.644 1.00 25.25 84 ASN A O 1
ATOM 1409 N N . THR A 1 86 ? 20.928 17.160 13.116 1.00 25.40 85 THR A N 1
ATOM 1410 C CA . THR A 1 86 ? 20.235 18.391 12.758 1.00 24.01 85 THR A CA 1
ATOM 1411 C C . THR A 1 86 ? 20.310 18.635 11.256 1.00 26.37 85 THR A C 1
ATOM 1412 O O . THR A 1 86 ? 21.318 18.355 10.611 1.00 27.04 85 THR A O 1
ATOM 1423 N N . LEU A 1 87 ? 19.220 19.147 10.696 1.00 21.48 86 LEU A N 1
ATOM 1424 C CA . LEU A 1 87 ? 19.151 19.484 9.275 1.00 21.67 86 LEU A CA 1
ATOM 1425 C C . LEU A 1 87 ? 18.438 20.819 9.160 1.00 21.30 86 LEU A C 1
ATOM 1426 O O . LEU A 1 87 ? 17.296 20.946 9.623 1.00 20.25 86 LEU A O 1
ATOM 1442 N N . VAL A 1 88 ? 19.085 21.810 8.536 1.00 19.84 87 VAL A N 1
ATOM 1443 C CA . VAL A 1 88 ? 18.507 23.145 8.347 1.00 18.87 87 VAL A CA 1
ATOM 1444 C C . VAL A 1 88 ? 18.212 23.336 6.872 1.00 18.98 87 VAL A C 1
ATOM 1445 O O . VAL A 1 88 ? 19.069 23.072 6.027 1.00 20.88 87 VAL A O 1
ATOM 1458 N N . THR A 1 89 ? 16.994 23.768 6.563 1.00 20.30 88 THR A N 1
ATOM 1459 C CA . THR A 1 89 ? 16.596 24.113 5.211 1.00 20.00 88 THR A CA 1
ATOM 1460 C C . THR A 1 89 ? 16.102 25.559 5.189 1.00 19.92 88 THR A C 1
ATOM 1461 O O . THR A 1 89 ? 15.900 26.189 6.224 1.00 19.91 88 THR A O 1
ATOM 1472 N N . PHE A 1 90 ? 16.011 26.096 3.982 1.00 18.80 89 PHE A N 1
ATOM 1473 C CA . PHE A 1 90 ? 15.457 27.428 3.767 1.00 18.99 89 PHE A CA 1
ATOM 1474 C C . PHE A 1 90 ? 14.279 27.255 2.827 1.00 21.15 89 PHE A C 1
ATOM 1475 O O . PHE A 1 90 ? 14.457 26.893 1.658 1.00 23.40 89 PHE A O 1
ATOM 1492 N N . GLU A 1 91 ? 13.074 27.471 3.358 1.00 21.36 90 GLU A N 1
ATOM 1493 C CA . GLU A 1 91 ? 11.826 27.120 2.699 1.00 25.22 90 GLU A CA 1
ATOM 1494 C C . GLU A 1 91 ? 10.871 28.290 2.841 1.00 25.22 90 GLU A C 1
ATOM 1495 O O . GLU A 1 91 ? 10.580 28.712 3.964 1.00 24.47 90 GLU A O 1
ATOM 1507 N N . ASN A 1 92 ? 10.348 28.786 1.719 1.00 26.39 91 ASN A N 1
ATOM 1508 C CA . ASN A 1 92 ? 9.337 29.827 1.770 1.00 27.12 91 ASN A CA 1
ATOM 1509 C C . ASN A 1 92 ? 9.765 30.990 2.665 1.00 24.30 91 ASN A C 1
ATOM 1510 O O . ASN A 1 92 ? 8.978 31.530 3.444 1.00 27.09 91 ASN A O 1
ATOM 1521 N N . GLY A 1 93 ? 11.032 31.387 2.533 1.00 23.45 92 GLY A N 1
ATOM 1522 C CA . GLY A 1 93 ? 11.522 32.562 3.222 1.00 22.36 92 GLY A CA 1
ATOM 1523 C C . GLY A 1 93 ? 11.971 32.339 4.649 1.00 20.17 92 GLY A C 1
ATOM 1524 O O . 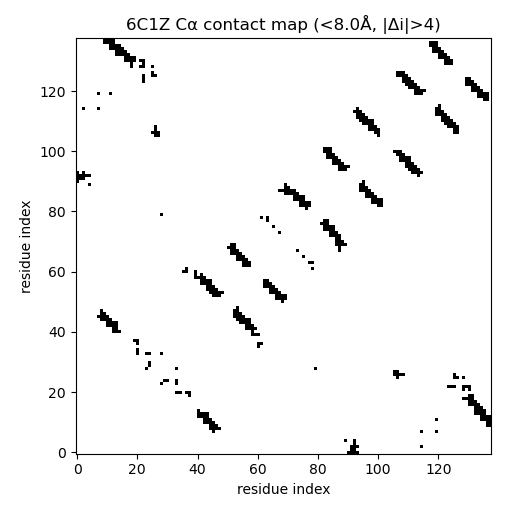GLY A 1 93 ? 12.260 33.327 5.337 1.00 21.93 92 GLY A O 1
ATOM 1528 N N . LYS A 1 94 ? 11.964 31.103 5.133 1.00 19.73 93 LYS A N 1
ATOM 1529 C CA . LYS A 1 94 ? 12.218 30.816 6.537 1.00 20.55 93 LYS A CA 1
ATOM 1530 C C . LYS A 1 94 ? 13.321 29.785 6.675 1.00 18.47 93 LYS A C 1
ATOM 1531 O O . LYS A 1 94 ? 13.425 28.861 5.874 1.00 19.64 93 LYS A O 1
ATOM 1550 N N . PHE A 1 95 ? 14.168 29.955 7.699 1.00 17.89 94 PHE A N 1
ATOM 1551 C CA . PHE A 1 95 ? 15.088 28.893 8.104 1.00 17.48 94 PHE A CA 1
ATOM 1552 C C . PHE A 1 95 ? 14.362 27.904 9.010 1.00 17.99 94 PHE A C 1
ATOM 1553 O O . PHE A 1 95 ? 13.733 28.303 9.990 1.00 20.13 94 PHE A O 1
ATOM 1570 N N . ILE A 1 96 ? 14.403 26.627 8.659 1.00 18.69 95 ILE A N 1
ATOM 1571 C CA . ILE A 1 96 ? 13.747 25.576 9.426 1.00 20.41 95 ILE A CA 1
ATOM 1572 C C . ILE A 1 96 ? 14.811 24.567 9.811 1.00 19.48 95 ILE A C 1
ATOM 1573 O O . ILE A 1 96 ? 15.476 23.996 8.935 1.00 21.28 95 ILE A O 1
ATOM 1589 N N . SER A 1 97 ? 14.996 24.364 11.114 1.00 19.59 96 SER A N 1
ATOM 1590 C CA . SER A 1 97 ? 15.924 23.358 11.624 1.00 19.74 96 SER A CA 1
ATOM 1591 C C . SER A 1 97 ? 15.170 22.205 12.283 1.00 20.71 96 SER A C 1
ATOM 1592 O O . SER A 1 97 ? 14.375 22.408 13.210 1.00 20.13 96 SER A O 1
ATOM 1600 N N . HIS A 1 98 ? 15.402 20.987 11.779 1.00 19.98 97 HIS A N 1
ATOM 1601 C CA . HIS A 1 98 ? 14.938 19.765 12.423 1.00 20.34 97 HIS A CA 1
ATOM 1602 C C . HIS A 1 98 ? 16.078 19.206 13.256 1.00 20.45 97 HIS A C 1
ATOM 1603 O O . HIS A 1 98 ? 17.075 18.724 12.714 1.00 21.59 97 HIS A O 1
ATOM 1617 N N . GLN A 1 99 ? 15.945 19.315 14.568 1.00 19.61 98 GLN A N 1
ATOM 1618 C CA . GLN A 1 99 ? 16.952 18.837 15.506 1.00 21.87 98 GLN A CA 1
ATOM 1619 C C . GLN A 1 99 ? 16.432 17.493 16.010 1.00 20.80 98 GLN A C 1
ATOM 1620 O O . GLN A 1 99 ? 15.593 17.447 16.906 1.00 20.04 98 GLN A O 1
ATOM 1634 N N . ASP A 1 100 ? 16.939 16.409 15.426 1.00 22.36 99 ASP A N 1
ATOM 1635 C CA . ASP A 1 100 ? 16.440 15.066 15.704 1.00 23.03 99 ASP A CA 1
ATOM 1636 C C . ASP A 1 100 ? 17.235 14.386 16.818 1.00 23.68 99 ASP A C 1
ATOM 1637 O O . ASP A 1 100 ? 18.472 14.343 16.790 1.00 25.76 99 ASP A O 1
ATOM 1646 N N . LYS A 1 101 ? 16.518 13.852 17.793 1.00 24.23 100 LYS A N 1
ATOM 1647 C CA . LYS A 1 101 ? 17.179 13.132 18.867 1.00 27.45 100 LYS A CA 1
ATOM 1648 C C . LYS A 1 101 ? 17.925 11.922 18.331 1.00 30.18 100 LYS A C 1
ATOM 1649 O O . LYS A 1 101 ? 17.599 11.361 17.276 1.00 28.90 100 LYS A O 1
ATOM 1668 N N . ILE A 1 102 ? 18.970 11.557 19.055 1.00 33.38 101 ILE A N 1
ATOM 1669 C CA . ILE A 1 102 ? 19.726 10.334 18.813 1.00 35.20 101 ILE A CA 1
ATOM 1670 C C . ILE A 1 102 ? 19.394 9.267 19.850 1.00 36.86 101 ILE A C 1
ATOM 1671 O O . ILE A 1 102 ? 19.098 8.118 19.508 1.00 46.21 101 ILE A O 1
ATOM 1687 N N . LYS A 1 103 ? 19.422 9.638 21.127 1.00 37.12 102 LYS A N 1
ATOM 1688 C CA . LYS A 1 103 ? 19.031 8.742 22.202 1.00 38.60 102 LYS A CA 1
ATOM 1689 C C . LYS A 1 103 ? 17.528 8.822 22.414 1.00 33.94 102 LYS A C 1
ATOM 1690 O O . LYS A 1 103 ? 16.941 9.912 22.378 1.00 33.21 102 LYS A O 1
ATOM 1709 N N . GLU A 1 104 ? 16.914 7.657 22.653 1.00 37.23 103 GLU A N 1
ATOM 1710 C CA . GLU A 1 104 ? 15.461 7.541 22.603 1.00 37.57 103 GLU A CA 1
ATOM 1711 C C . GLU A 1 104 ? 14.794 8.372 23.691 1.00 37.13 103 GLU A C 1
ATOM 1712 O O . GLU A 1 104 ? 13.689 8.891 23.486 1.00 36.97 103 GLU A O 1
ATOM 1724 N N . ASN A 1 105 ? 15.459 8.539 24.833 1.00 34.39 104 ASN A N 1
ATOM 1725 C CA . ASN A 1 105 ? 14.912 9.280 25.959 1.00 44.37 104 ASN A CA 1
ATOM 1726 C C . ASN A 1 105 ? 15.084 10.779 25.810 1.00 36.46 104 ASN A C 1
ATOM 1727 O O . ASN A 1 105 ? 14.616 11.528 26.677 1.00 36.67 104 ASN A O 1
ATOM 1738 N N . HIS A 1 106 ? 15.759 11.223 24.759 1.00 33.66 105 HIS A N 1
ATOM 1739 C CA . HIS A 1 106 ? 15.876 12.644 24.464 1.00 29.04 105 HIS A CA 1
ATOM 1740 C C . HIS A 1 106 ? 14.603 13.109 23.747 1.00 29.12 105 HIS A C 1
ATOM 1741 O O . HIS A 1 106 ? 13.618 12.368 23.644 1.00 30.36 105 HIS A O 1
ATOM 1755 N N . HIS A 1 107 ? 14.601 14.350 23.279 1.00 26.37 106 HIS A N 1
ATOM 1756 C CA . HIS A 1 107 ? 13.447 14.947 22.629 1.00 26.91 106 HIS A CA 1
ATOM 1757 C C . HIS A 1 107 ? 13.925 15.663 21.385 1.00 24.16 106 HIS A C 1
ATOM 1758 O O . HIS A 1 107 ? 14.954 16.341 21.408 1.00 24.38 106 HIS A O 1
ATOM 1772 N N . SER A 1 108 ? 13.147 15.577 20.315 1.00 23.91 107 SER A N 1
ATOM 1773 C CA . SER A 1 108 ? 13.458 16.281 19.089 1.00 21.19 107 SER A CA 1
ATOM 1774 C C . SER A 1 108 ? 12.757 17.626 19.101 1.00 19.73 107 SER A C 1
ATOM 1775 O O . SER A 1 108 ? 11.745 17.814 19.793 1.00 23.65 107 SER A O 1
ATOM 1783 N N . SER A 1 109 ? 13.283 18.555 18.302 1.00 18.50 108 SER A N 1
ATOM 1784 C CA . SER A 1 109 ? 12.731 19.896 18.210 1.00 18.82 108 SER A CA 1
ATOM 1785 C C . SER A 1 109 ? 12.717 20.360 16.765 1.00 17.83 108 SER A C 1
ATOM 1786 O O . SER A 1 109 ? 13.471 19.877 15.925 1.00 19.26 108 SER A O 1
ATOM 1794 N N . VAL A 1 110 ? 11.833 21.329 16.483 1.00 18.49 109 VAL A N 1
ATOM 1795 C CA . VAL A 1 110 ? 11.838 22.056 15.212 1.00 19.46 109 VAL A CA 1
ATOM 1796 C C . VAL A 1 110 ? 11.964 23.531 15.524 1.00 19.12 109 VAL A C 1
ATOM 1797 O O . VAL A 1 110 ? 11.170 24.068 16.304 1.00 18.80 109 VAL A O 1
ATOM 1810 N N . PHE A 1 111 ? 12.955 24.185 14.916 1.00 17.40 110 PHE A N 1
ATOM 1811 C CA . PHE A 1 111 ? 13.180 25.612 15.080 1.00 18.04 110 PHE A CA 1
ATOM 1812 C C . PHE A 1 111 ? 12.864 26.315 13.769 1.00 19.17 110 PHE A C 1
ATOM 1813 O O . PHE A 1 111 ? 13.296 25.880 12.704 1.00 23.01 110 PHE A O 1
ATOM 1830 N N . THR A 1 112 ? 12.080 27.382 13.832 1.00 16.75 111 THR A N 1
ATOM 1831 C CA . THR A 1 112 ? 11.740 28.146 12.642 1.00 17.30 111 THR A CA 1
ATOM 1832 C C . THR A 1 112 ? 12.139 29.582 12.881 1.00 17.09 111 THR A C 1
ATOM 1833 O O . THR A 1 112 ? 11.797 30.138 13.926 1.00 19.35 111 THR A O 1
ATOM 1844 N N . THR A 1 113 ? 12.871 30.171 11.926 1.00 17.60 112 THR A N 1
ATOM 1845 C CA . THR A 1 113 ? 13.327 31.551 12.026 1.00 17.66 112 THR A CA 1
ATOM 1846 C C . THR A 1 113 ? 12.849 32.281 10.786 1.00 16.53 112 THR A C 1
ATOM 1847 O O . THR A 1 113 ? 13.087 31.844 9.666 1.00 17.73 112 THR A O 1
ATOM 1858 N N . TRP A 1 114 ? 12.185 33.416 10.998 1.00 18.27 113 TRP A N 1
ATOM 1859 C CA . TRP A 1 114 ? 11.611 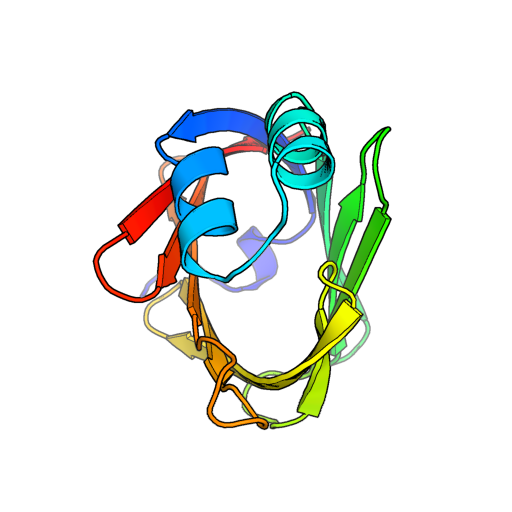34.141 9.874 1.00 19.64 113 TRP A CA 1
ATOM 1860 C C . TRP A 1 114 ? 11.591 35.624 10.205 1.00 18.78 113 TRP A C 1
ATOM 1861 O O . TRP A 1 114 ? 11.789 36.038 11.334 1.00 19.02 113 TRP A O 1
ATOM 1882 N N . LEU A 1 115 ? 11.356 36.431 9.176 1.00 19.60 114 LEU A N 1
ATOM 1883 C CA . LEU A 1 115 ? 11.316 37.888 9.303 1.00 20.01 114 LEU A CA 1
ATOM 1884 C C . LEU A 1 115 ? 9.909 38.416 9.075 1.00 20.95 114 LEU A C 1
ATOM 1885 O O . LEU A 1 115 ? 9.193 37.958 8.179 1.00 23.13 114 LEU A O 1
ATOM 1901 N N . GLU A 1 116 ? 9.518 39.385 9.890 1.00 21.13 115 GLU A N 1
ATOM 1902 C CA . GLU A 1 116 ? 8.231 40.044 9.733 1.00 23.75 115 GLU A CA 1
ATOM 1903 C C . GLU A 1 116 ? 8.421 41.513 10.015 1.00 24.84 115 GLU A C 1
ATOM 1904 O O . GLU A 1 116 ? 8.762 41.892 11.138 1.00 24.61 115 GLU A O 1
ATOM 1916 N N . ASN A 1 117 ? 8.177 42.334 9.010 1.00 24.08 116 ASN A N 1
ATOM 1917 C CA . ASN A 1 117 ? 8.112 43.765 9.191 1.00 26.75 116 ASN A CA 1
ATOM 1918 C C . ASN A 1 117 ? 9.311 44.287 9.977 1.00 26.74 116 ASN A C 1
ATOM 1919 O O . ASN A 1 117 ? 9.186 45.106 10.882 1.00 34.60 116 ASN A O 1
ATOM 1930 N N . GLY A 1 118 ? 10.491 43.802 9.605 1.00 31.50 117 GLY A N 1
ATOM 1931 C CA . GLY A 1 118 ? 11.720 44.308 10.168 1.00 32.52 117 GLY A CA 1
ATOM 1932 C C . GLY A 1 118 ? 12.183 43.603 11.418 1.00 30.60 117 GLY A C 1
ATOM 1933 O O . GLY A 1 118 ? 13.319 43.830 11.851 1.00 33.46 117 GLY A O 1
ATOM 1937 N N . LYS A 1 119 ? 11.358 42.744 12.000 1.00 24.77 118 LYS A N 1
ATOM 1938 C CA . LYS A 1 119 ? 11.729 41.987 13.183 1.00 25.48 118 LYS A CA 1
ATOM 1939 C C . LYS A 1 119 ? 12.073 40.568 12.783 1.00 23.10 118 LYS A C 1
ATOM 1940 O O . LYS A 1 119 ? 11.682 40.082 11.720 1.00 23.70 118 LYS A O 1
ATOM 1959 N N . LEU A 1 120 ? 12.807 39.896 13.655 1.00 20.89 119 LEU A N 1
ATOM 1960 C CA . LEU A 1 120 ? 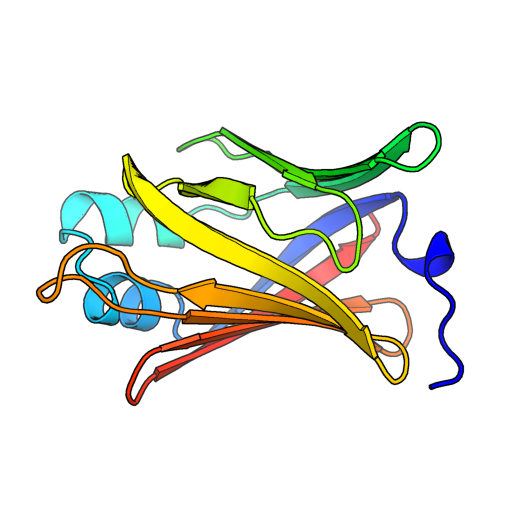13.123 38.489 13.480 1.00 21.54 119 LEU A CA 1
ATOM 1961 C C . LEU A 1 120 ? 12.380 37.671 14.530 1.00 19.40 119 LEU A C 1
ATOM 1962 O O . LEU A 1 120 ? 12.405 38.003 15.726 1.00 20.77 119 LEU A O 1
ATOM 1978 N N . LEU A 1 121 ? 11.673 36.640 14.069 1.00 18.70 120 LEU A N 1
ATOM 1979 C CA . LEU A 1 121 ? 10.840 35.801 14.920 1.00 20.77 120 LEU A CA 1
ATOM 1980 C C . LEU A 1 121 ? 11.388 34.385 14.905 1.00 17.95 120 LEU A C 1
ATOM 1981 O O . LEU A 1 121 ? 11.940 33.941 13.902 1.00 18.79 120 LEU A O 1
ATOM 1997 N N . GLN A 1 122 ? 11.273 33.720 16.036 1.00 20.16 121 GLN A N 1
ATOM 1998 C CA . GLN A 1 122 ? 11.607 32.309 16.104 1.00 18.26 121 GLN A CA 1
ATOM 1999 C C . GLN A 1 122 ? 10.511 31.547 16.826 1.00 20.45 121 GLN A C 1
ATOM 2000 O O . GLN A 1 122 ? 9.860 32.068 17.731 1.00 22.68 121 GLN A O 1
ATOM 2014 N N . THR A 1 123 ? 10.320 30.288 16.431 1.00 18.74 122 THR A N 1
ATOM 2015 C CA . THR A 1 123 ? 9.602 29.344 17.263 1.00 20.03 122 THR A CA 1
ATOM 2016 C C . THR A 1 123 ? 10.504 28.153 17.536 1.00 18.87 122 THR A C 1
ATOM 2017 O O . THR A 1 123 ? 11.236 27.710 16.651 1.00 18.81 122 THR A O 1
ATOM 2028 N N . TYR A 1 124 ? 10.431 27.647 18.759 1.00 19.31 123 TYR A N 1
ATOM 2029 C CA . TYR A 1 124 ? 11.059 26.389 19.128 1.00 17.95 123 TYR A CA 1
ATOM 2030 C C . TYR A 1 124 ? 9.944 25.462 19.571 1.00 18.75 123 TYR A C 1
ATOM 2031 O O . TYR A 1 124 ? 9.210 25.763 20.518 1.00 20.04 123 TYR A O 1
ATOM 2049 N N . GLN A 1 125 ? 9.804 24.345 18.868 1.00 19.51 124 GLN A N 1
ATOM 2050 C CA . GLN A 1 125 ? 8.725 23.402 19.104 1.00 21.56 124 GLN A CA 1
ATOM 2051 C C . GLN A 1 125 ? 9.287 22.047 19.491 1.00 19.19 124 GLN A C 1
ATOM 2052 O O . GLN A 1 125 ? 10.195 21.543 18.823 1.00 20.74 124 GLN A O 1
ATOM 2066 N N . SER A 1 126 ? 8.751 21.469 20.564 1.00 20.43 125 SER A N 1
ATOM 2067 C CA . SER A 1 126 ? 8.987 20.065 20.898 1.00 21.66 125 SER A CA 1
ATOM 2068 C C . SER A 1 126 ? 7.779 19.537 21.649 1.00 21.78 125 SER A C 1
ATOM 2069 O O . SER A 1 126 ? 7.243 20.215 22.529 1.00 23.93 125 SER A O 1
ATOM 2077 N N . GLY A 1 127 ? 7.316 18.351 21.256 1.00 33.21 126 GLY A N 1
ATOM 2078 C CA . GLY A 1 127 ? 6.164 17.746 21.912 1.00 34.14 126 GLY A CA 1
ATOM 2079 C C . GLY A 1 127 ? 4.971 18.676 21.861 1.00 32.64 126 GLY A C 1
ATOM 2080 O O . GLY A 1 127 ? 4.642 19.237 20.815 1.00 31.62 126 GLY A O 1
ATOM 2084 N N . SER A 1 128 ? 4.370 18.921 23.019 1.00 30.27 127 SER A N 1
ATOM 2085 C CA . SER A 1 128 ? 3.192 19.767 23.115 1.00 31.45 127 SER A CA 1
ATOM 2086 C C . SER A 1 128 ? 3.522 21.246 23.270 1.00 26.23 127 SER A C 1
ATOM 2087 O O . SER A 1 128 ? 2.609 22.049 23.463 1.00 30.84 127 SER A O 1
ATOM 2095 N N . VAL A 1 129 ? 4.797 21.639 23.211 1.00 24.54 128 VAL A N 1
ATOM 2096 C CA . VAL A 1 129 ? 5.185 23.002 23.547 1.00 24.50 128 VAL A CA 1
ATOM 2097 C C . VAL A 1 129 ? 5.735 23.734 22.330 1.00 24.89 128 VAL A C 1
ATOM 2098 O O . VAL A 1 129 ? 6.625 23.231 21.635 1.00 24.29 128 VAL A O 1
ATOM 2111 N N . ILE A 1 130 ? 5.225 24.939 22.098 1.00 27.27 129 ILE A N 1
ATOM 2112 C CA . ILE A 1 130 ? 5.838 25.898 21.187 1.00 26.87 129 ILE A CA 1
ATOM 2113 C C . ILE A 1 130 ? 6.244 27.135 21.971 1.00 23.31 129 ILE A C 1
ATOM 2114 O O . ILE A 1 130 ? 5.415 27.748 22.655 1.00 28.49 129 ILE A O 1
ATOM 2130 N N . CYS A 1 131 ? 7.509 27.505 21.843 1.00 24.03 130 CYS A N 1
ATOM 2131 C CA . CYS A 1 131 ? 8.063 28.745 22.378 1.00 26.00 130 CYS A CA 1
ATOM 2132 C C . CYS A 1 131 ? 8.123 29.757 21.240 1.00 19.81 130 CYS A C 1
ATOM 2133 O O . CYS A 1 131 ? 8.478 29.400 20.118 1.00 21.42 130 CYS A O 1
ATOM 2141 N N . ARG A 1 132 ? 7.806 31.017 21.534 1.00 21.35 131 ARG A N 1
ATOM 2142 C CA . ARG A 1 132 ? 7.858 32.093 20.551 1.00 22.76 131 ARG A CA 1
ATOM 2143 C C . ARG A 1 132 ? 8.809 33.171 21.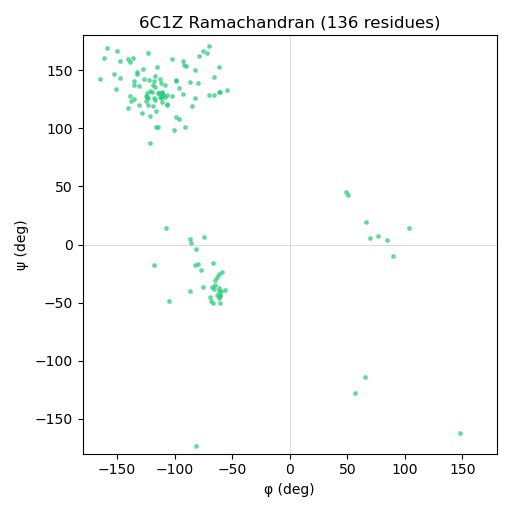053 1.00 21.17 131 ARG A C 1
ATOM 2144 O O . ARG A 1 132 ? 8.738 33.567 22.214 1.00 25.04 131 ARG A O 1
ATOM 2165 N N . ARG A 1 133 ? 9.703 33.612 20.191 1.00 20.60 132 ARG A N 1
ATOM 2166 C CA . ARG A 1 133 ? 10.640 34.670 20.528 1.00 22.89 132 ARG A CA 1
ATOM 2167 C C . ARG A 1 133 ? 10.661 35.699 19.420 1.00 24.07 132 ARG A C 1
ATOM 2168 O O . ARG A 1 133 ? 10.455 35.375 18.249 1.00 25.90 132 ARG A O 1
ATOM 2189 N N . GLU A 1 134 ? 10.866 36.953 19.807 1.00 22.61 133 GLU A N 1
ATOM 2190 C CA . GLU A 1 134 ? 10.928 38.069 18.882 1.00 24.45 133 GLU A CA 1
ATOM 2191 C C . GLU A 1 134 ? 12.176 38.894 19.185 1.00 23.36 133 GLU A C 1
ATOM 2192 O O . GLU A 1 134 ? 12.464 39.196 20.354 1.00 24.88 133 GLU A O 1
ATOM 2204 N N . PHE A 1 135 ? 12.881 39.294 18.125 1.00 23.58 134 PHE A N 1
ATOM 2205 C CA . PHE A 1 135 ? 14.120 40.061 18.194 1.00 22.60 134 PHE A CA 1
ATOM 2206 C C . PHE A 1 135 ? 14.017 41.299 17.318 1.00 25.52 134 PHE A C 1
ATOM 2207 O O . PHE A 1 135 ? 13.299 41.322 16.309 1.00 26.86 134 PHE A O 1
ATOM 2224 N N . VAL A 1 136 ? 14.749 42.347 17.711 1.00 27.15 135 VAL A N 1
ATOM 2225 C CA . VAL A 1 136 ? 14.883 43.564 16.914 1.00 30.36 135 VAL A CA 1
ATOM 2226 C C . VAL A 1 136 ? 16.333 43.716 16.468 1.00 29.40 135 VAL A C 1
ATOM 2227 O O . VAL A 1 136 ? 17.269 43.242 17.129 1.00 28.36 135 VAL A O 1
ATOM 2240 N N . LYS A 1 137 ? 16.521 44.380 15.339 1.00 31.46 136 LYS A N 1
ATOM 2241 C CA . LYS A 1 137 ? 17.865 44.608 14.832 1.00 31.73 136 LYS A CA 1
ATOM 2242 C C . LYS A 1 137 ? 18.680 45.438 15.818 1.00 32.34 136 LYS A C 1
ATOM 2243 O O . LYS A 1 137 ? 18.211 46.470 16.313 1.00 37.98 136 LYS A O 1
ATOM 2262 N N . GLU A 1 138 ? 19.893 44.982 16.128 1.00 36.42 137 GLU A N 1
ATOM 2263 C CA . GLU A 1 138 ? 20.777 45.717 17.039 1.00 42.25 137 GLU A CA 1
ATOM 2264 C C . GLU A 1 138 ? 21.014 47.121 16.516 1.00 59.81 137 GLU A C 1
ATOM 2265 O O . GLU A 1 138 ? 21.831 47.326 15.620 1.00 59.71 137 GLU A O 1
#

Organism: Caenorhabditis elegans (NCBI:txid6239)

Foldseek 3Di:
DPADPVLPAAKWKWDDKDCQLVLCVQQPHDDVLSVVVVPWTWMWGWDQDPQKIWTWIDTPNDIFIDIDGAQDWDWDCGPSRAIFTWHWHQPPQKIWIWTHHDDPPGWTWIKIWHDDPQKIKIWIDTDPDIMIIIIHGD

GO terms:
  GO:0008289 lipid binding (F, TAS)
  GO:0006869 lipid transport (P, TAS)
  GO:0070538 oleic acid binding (F, IDA)
  GO:0005634 nucleus (C, IDA)
  GO:0005764 lysosome (C, IDA)
  GO:0036041 long-chain fatty acid binding (F, IDA)
  GO:0005324 long-chain fatty acid transmembrane transporter activity (F, IMP)
  GO:0015909 long-chain fatty acid transport (P, IMP)

B-factor: mean 35.02, std 14.2, range [16.53, 99.19]